Protein AF-A0A392NPG7-F1 (afdb_monomer)

Foldseek 3Di:
DFDCVPDPSDDDAQLFWDDVSVVVCVVVVHDHDDQADPVQQGDCVVPPRHRHHPVVSVVVVVVVCVVVVVDDDDDDDDDDFDADPPPRHTDTRGDDDDDDDPCVVVVVVVLVCLVVVVDDDPPPVVND

pLDDT: mean 94.33, std 3.78, range [65.25, 98.5]

Sequence (128 aa):
HVDIEFGTGVLKISPGHDHNDYLLARKLGLPILNVMNKDGTLNEVAGLYSGLDRFEARKKLWAELEETGLAVKKEPHTLRVPRSQRGGEVIEPLVSKQWFVSMEPLAEKALQAVEKGELTIIPERFEK

Structure (mmCIF, N/CA/C/O backbone):
data_AF-A0A392NPG7-F1
#
_entry.id   AF-A0A392NPG7-F1
#
loop_
_atom_site.group_PDB
_atom_site.id
_atom_site.type_symbol
_atom_site.label_atom_id
_atom_site.label_alt_id
_atom_site.label_comp_id
_atom_site.label_asym_id
_atom_site.label_entity_id
_atom_site.label_seq_id
_atom_site.pdbx_PDB_ins_code
_atom_site.Cartn_x
_atom_site.Cartn_y
_atom_site.Cartn_z
_atom_site.occupancy
_atom_site.B_iso_or_equiv
_atom_site.auth_seq_id
_atom_site.auth_comp_id
_atom_site.auth_asym_id
_atom_site.auth_atom_id
_atom_site.pdbx_PDB_model_num
ATOM 1 N N . HIS A 1 1 ? -12.473 -3.251 -3.068 1.00 79.75 1 HIS A N 1
ATOM 2 C CA . HIS A 1 1 ? -13.721 -2.973 -3.812 1.00 79.75 1 HIS A CA 1
ATOM 3 C C . HIS A 1 1 ? -13.324 -2.505 -5.204 1.00 79.75 1 HIS A C 1
ATOM 5 O O . HIS A 1 1 ? -12.274 -1.886 -5.311 1.00 79.75 1 HIS A O 1
ATOM 11 N N . VAL A 1 2 ? -14.086 -2.861 -6.239 1.00 86.25 2 VAL A N 1
ATOM 12 C CA . VAL A 1 2 ? -13.826 -2.438 -7.623 1.00 86.25 2 VAL A CA 1
ATOM 13 C C . VAL A 1 2 ? -14.893 -1.428 -8.001 1.00 86.25 2 VAL A C 1
ATOM 15 O O . VAL A 1 2 ? -16.074 -1.751 -7.894 1.00 86.25 2 VAL A O 1
ATOM 18 N N . ASP A 1 3 ? -14.468 -0.246 -8.428 1.00 91.44 3 ASP A N 1
ATOM 19 C CA . ASP A 1 3 ? -15.350 0.749 -9.026 1.00 91.44 3 ASP A CA 1
ATOM 20 C C . ASP A 1 3 ? -15.342 0.553 -10.547 1.00 91.44 3 ASP A C 1
ATOM 22 O O . ASP A 1 3 ? -14.298 0.670 -11.188 1.00 91.44 3 ASP A O 1
ATOM 26 N N . ILE A 1 4 ? -16.496 0.185 -11.106 1.00 95.12 4 ILE A N 1
ATOM 27 C CA . ILE A 1 4 ? -16.650 -0.134 -12.533 1.00 95.12 4 ILE A CA 1
ATOM 28 C C . ILE A 1 4 ? -16.687 1.148 -13.377 1.00 95.12 4 ILE A C 1
ATOM 30 O O . ILE A 1 4 ? -16.320 1.115 -14.550 1.00 95.12 4 ILE A O 1
ATOM 34 N N . GLU A 1 5 ? -17.093 2.277 -12.791 1.00 95.88 5 GLU A N 1
ATOM 35 C CA . GLU A 1 5 ? -17.154 3.567 -13.487 1.00 95.88 5 GLU A CA 1
ATOM 36 C C . GLU A 1 5 ? -15.773 4.235 -13.574 1.00 95.88 5 GLU A C 1
ATOM 38 O O . GLU A 1 5 ? -15.559 5.138 -14.385 1.00 95.88 5 GLU A O 1
ATOM 43 N N . PHE A 1 6 ? -14.810 3.777 -12.767 1.00 92.81 6 PHE A N 1
ATOM 44 C CA . PHE A 1 6 ? -13.460 4.317 -12.739 1.00 92.81 6 PHE A CA 1
ATOM 45 C C . PHE A 1 6 ? -12.507 3.601 -13.709 1.00 92.81 6 PHE A C 1
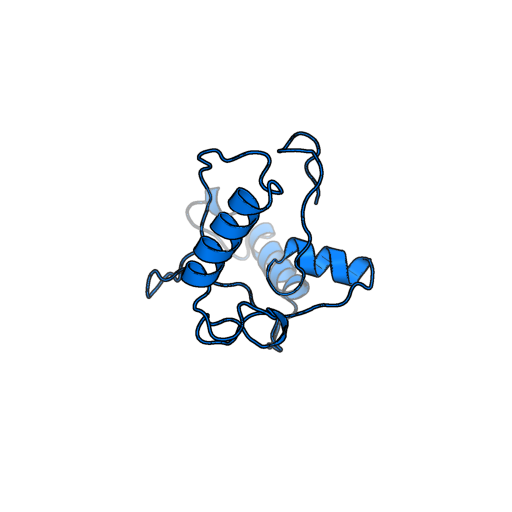ATOM 47 O O . PHE A 1 6 ? -12.318 2.382 -13.673 1.00 92.81 6 PHE A O 1
ATOM 54 N N . GLY A 1 7 ? -11.809 4.387 -14.535 1.00 92.94 7 GLY A N 1
ATOM 55 C CA . GLY A 1 7 ? -10.786 3.881 -15.449 1.00 92.94 7 GLY A CA 1
ATOM 56 C C . GLY A 1 7 ? -11.363 2.891 -16.463 1.00 92.94 7 GLY A C 1
ATOM 57 O O . GLY A 1 7 ? -12.223 3.246 -17.261 1.00 92.94 7 GLY A O 1
ATOM 58 N N . THR A 1 8 ? -10.863 1.656 -16.456 1.00 94.50 8 THR A N 1
ATOM 59 C CA . THR A 1 8 ? -11.341 0.570 -17.333 1.00 94.50 8 THR A CA 1
ATOM 60 C C . THR A 1 8 ? -12.373 -0.339 -16.659 1.00 94.50 8 THR A C 1
ATOM 62 O O . THR A 1 8 ? -12.787 -1.331 -17.256 1.00 94.50 8 THR A O 1
ATOM 65 N N . GLY A 1 9 ? -12.727 -0.075 -15.397 1.00 94.94 9 GLY A N 1
ATOM 66 C CA . GLY A 1 9 ? -13.500 -0.993 -14.557 1.00 94.94 9 GLY A CA 1
ATOM 67 C C . GLY A 1 9 ? -12.731 -2.250 -14.118 1.00 94.94 9 GLY A C 1
ATOM 68 O O . GLY A 1 9 ? -13.301 -3.133 -13.478 1.00 94.94 9 GLY A O 1
ATOM 69 N N . VAL A 1 10 ? -11.432 -2.343 -14.434 1.00 93.50 10 VAL A N 1
ATOM 70 C CA . VAL A 1 10 ? -10.532 -3.427 -14.013 1.00 93.50 10 VAL A CA 1
ATOM 71 C C . VAL A 1 10 ? -9.327 -2.823 -13.300 1.00 93.50 10 VAL A C 1
ATOM 73 O O . VAL A 1 10 ? -8.649 -1.953 -13.843 1.00 93.50 10 VAL A O 1
ATOM 76 N N . LEU A 1 11 ? -9.025 -3.312 -12.095 1.00 93.62 11 LEU A N 1
ATOM 77 C CA . LEU A 1 11 ? -7.848 -2.892 -11.334 1.00 93.62 11 LEU A CA 1
ATOM 78 C C . LEU A 1 11 ? -6.781 -3.988 -11.260 1.00 93.62 11 LEU A C 1
ATOM 80 O O . LEU A 1 11 ? -7.076 -5.183 -11.234 1.00 93.62 11 LEU A O 1
ATOM 84 N N . LYS A 1 12 ? -5.526 -3.554 -11.142 1.00 93.75 12 LYS A N 1
ATOM 85 C CA . LYS A 1 12 ? -4.413 -4.392 -10.684 1.00 93.75 12 LYS A CA 1
ATOM 86 C C . LYS A 1 12 ? -4.565 -4.668 -9.187 1.00 93.75 12 LYS A C 1
ATOM 88 O O . LYS A 1 12 ? -4.811 -3.731 -8.439 1.00 93.75 12 LYS A O 1
ATOM 93 N N . ILE A 1 13 ? -4.288 -5.903 -8.766 1.00 93.44 13 ILE A N 1
ATOM 94 C CA . ILE A 1 13 ? -4.234 -6.309 -7.354 1.00 93.44 13 ILE A CA 1
ATOM 95 C C . ILE A 1 13 ? -2.776 -6.586 -6.951 1.00 93.44 13 ILE A C 1
ATOM 97 O O . ILE A 1 13 ? -2.082 -7.370 -7.595 1.00 93.44 13 ILE A O 1
ATOM 101 N N . SER A 1 14 ? -2.313 -5.953 -5.875 1.00 94.38 14 SER A N 1
ATOM 102 C CA . SER A 1 14 ? -0.961 -6.052 -5.302 1.00 94.38 14 SER A CA 1
ATOM 103 C C . SER A 1 14 ? -1.008 -6.234 -3.772 1.00 94.38 14 SER A C 1
ATOM 105 O O . SER A 1 14 ? -0.764 -5.287 -3.024 1.00 94.38 14 SER A O 1
ATOM 107 N N . PRO A 1 15 ? -1.278 -7.456 -3.270 1.00 94.44 15 PRO A N 1
ATOM 108 C CA . PRO A 1 15 ? -1.652 -7.688 -1.868 1.00 94.44 15 PRO A CA 1
ATOM 109 C C . PRO A 1 15 ? -0.583 -7.346 -0.825 1.00 94.44 15 PRO A C 1
ATOM 111 O O . PRO A 1 15 ? -0.906 -7.153 0.342 1.00 94.44 15 PRO A O 1
ATOM 114 N N . GLY A 1 16 ? 0.694 -7.305 -1.212 1.00 95.25 16 GLY A N 1
ATOM 115 C CA . GLY A 1 16 ? 1.780 -6.918 -0.309 1.00 95.25 16 GLY A CA 1
ATOM 116 C C . GLY A 1 16 ? 1.867 -5.416 -0.030 1.00 95.25 16 GLY A C 1
ATOM 117 O O . GLY A 1 16 ? 2.570 -5.030 0.903 1.00 95.25 16 GLY A O 1
ATOM 118 N N . HIS A 1 17 ? 1.172 -4.588 -0.821 1.00 95.38 17 HIS A N 1
ATOM 119 C CA . HIS A 1 17 ? 1.409 -3.143 -0.906 1.00 95.38 17 HIS A CA 1
ATOM 120 C C . HIS A 1 17 ? 0.138 -2.281 -0.953 1.00 95.38 17 HIS A C 1
ATOM 122 O O . HIS A 1 17 ? 0.235 -1.069 -1.125 1.00 95.38 17 HIS A O 1
ATOM 128 N N . ASP A 1 18 ? -1.046 -2.865 -0.777 1.00 93.75 18 ASP A N 1
ATOM 129 C CA . ASP A 1 18 ? -2.301 -2.125 -0.623 1.00 93.75 18 ASP A CA 1
ATOM 130 C C . ASP A 1 18 ? -3.247 -2.863 0.338 1.00 93.75 18 ASP A C 1
ATOM 132 O O . ASP A 1 18 ? -3.328 -4.093 0.340 1.00 93.75 18 ASP A O 1
ATOM 136 N N . HIS A 1 19 ? -3.954 -2.114 1.188 1.00 92.00 19 HIS A N 1
ATOM 137 C CA . HIS A 1 19 ? -4.817 -2.687 2.223 1.00 92.00 19 HIS A CA 1
ATOM 138 C C . HIS A 1 19 ? -6.064 -3.376 1.645 1.00 92.00 19 HIS A C 1
ATOM 140 O O . HIS A 1 19 ? -6.445 -4.453 2.109 1.00 92.00 19 HIS A O 1
ATOM 146 N N . ASN A 1 20 ? -6.693 -2.787 0.624 1.00 92.44 20 ASN A N 1
ATOM 147 C CA . ASN A 1 20 ? -7.876 -3.366 -0.009 1.00 92.44 20 ASN A CA 1
ATOM 148 C C . ASN A 1 20 ? -7.506 -4.631 -0.786 1.00 92.44 20 ASN A C 1
ATOM 150 O O . ASN A 1 20 ? -8.212 -5.639 -0.694 1.00 92.44 20 ASN A O 1
ATOM 154 N N . ASP A 1 21 ? -6.380 -4.591 -1.499 1.00 94.88 21 ASP A N 1
ATOM 155 C CA . ASP A 1 21 ? -5.830 -5.740 -2.213 1.00 94.88 21 ASP A CA 1
ATOM 156 C C . ASP A 1 21 ? -5.472 -6.875 -1.251 1.00 94.88 21 ASP A C 1
ATOM 158 O O . ASP A 1 21 ? -5.779 -8.035 -1.527 1.00 94.88 21 ASP A O 1
ATOM 162 N N . TYR A 1 22 ? -4.875 -6.553 -0.098 1.00 94.50 22 TYR A N 1
ATOM 163 C CA . TYR A 1 22 ? -4.558 -7.525 0.947 1.00 94.50 22 TYR A CA 1
ATOM 164 C C . TYR A 1 22 ? -5.810 -8.256 1.447 1.00 94.50 22 TYR A C 1
ATOM 166 O O . TYR A 1 22 ? -5.837 -9.489 1.490 1.00 94.50 22 TYR A O 1
ATOM 174 N N . LEU A 1 23 ? -6.867 -7.517 1.800 1.00 93.38 23 LEU A N 1
ATOM 175 C CA . LEU A 1 23 ? -8.117 -8.112 2.286 1.00 93.38 23 LEU A CA 1
ATOM 176 C C . LEU A 1 23 ? -8.787 -8.982 1.216 1.00 93.38 23 LEU A C 1
ATOM 178 O O . LEU A 1 23 ? -9.249 -10.088 1.512 1.00 93.38 23 LEU A O 1
ATOM 182 N N . LEU A 1 24 ? -8.806 -8.512 -0.033 1.00 93.12 24 LEU A N 1
ATOM 183 C CA . LEU A 1 24 ? -9.371 -9.261 -1.152 1.00 93.12 24 LEU A CA 1
ATOM 184 C C . LEU A 1 24 ? -8.580 -10.546 -1.425 1.00 93.12 24 LEU A C 1
ATOM 186 O O . LEU A 1 24 ? -9.171 -11.617 -1.549 1.00 93.12 24 LEU A O 1
ATOM 190 N N . ALA A 1 25 ? -7.250 -10.465 -1.439 1.00 94.19 25 ALA A N 1
ATOM 191 C CA . ALA A 1 25 ? -6.376 -11.619 -1.602 1.00 94.19 25 ALA A CA 1
ATOM 192 C C . ALA A 1 25 ? -6.573 -12.657 -0.500 1.00 94.19 25 ALA A C 1
ATOM 194 O O . ALA A 1 25 ? -6.677 -13.844 -0.795 1.00 94.19 25 ALA A O 1
ATOM 195 N N . ARG A 1 26 ? -6.705 -12.227 0.761 1.00 93.44 26 ARG A N 1
ATOM 196 C CA . ARG A 1 26 ? -6.992 -13.128 1.886 1.00 93.44 26 ARG A CA 1
ATOM 197 C C . ARG A 1 26 ? -8.329 -13.845 1.731 1.00 93.44 26 ARG A C 1
ATOM 199 O O . ARG A 1 26 ? -8.400 -15.031 2.035 1.00 93.44 26 ARG A O 1
ATOM 206 N N . LYS A 1 27 ? -9.363 -13.154 1.241 1.00 94.56 27 LYS A N 1
ATOM 207 C CA . LYS A 1 27 ? -10.679 -13.754 0.967 1.00 94.56 27 LYS A CA 1
ATOM 208 C C . LYS A 1 27 ? -10.623 -14.782 -0.168 1.00 94.56 27 LYS A C 1
ATOM 210 O O . LYS A 1 27 ? -11.329 -15.781 -0.110 1.00 94.56 27 LYS A O 1
ATOM 215 N N . LEU A 1 28 ? -9.805 -14.526 -1.187 1.00 94.81 28 LEU A N 1
ATOM 216 C CA . LEU A 1 28 ? -9.676 -15.371 -2.379 1.00 94.81 28 LEU A CA 1
ATOM 217 C C . LEU A 1 28 ? -8.574 -16.440 -2.274 1.00 94.81 28 LEU A C 1
ATOM 219 O O . LEU A 1 28 ? -8.452 -17.268 -3.170 1.00 94.81 28 LEU A O 1
ATOM 223 N N . GLY A 1 29 ? -7.766 -16.430 -1.210 1.00 94.94 29 GLY A N 1
ATOM 224 C CA . GLY A 1 29 ? -6.634 -17.346 -1.045 1.00 94.94 29 GLY A CA 1
ATOM 225 C C . GLY A 1 29 ? -5.445 -17.050 -1.968 1.00 94.94 29 GLY A C 1
ATOM 226 O O . GLY A 1 29 ? -4.684 -17.958 -2.291 1.00 94.94 29 GLY A O 1
ATOM 227 N N . LEU A 1 30 ? -5.280 -15.799 -2.411 1.00 95.25 30 LEU A N 1
ATOM 228 C CA . LEU A 1 30 ? -4.163 -15.397 -3.268 1.00 95.25 30 LEU A CA 1
ATOM 229 C C . LEU A 1 30 ? -2.861 -15.241 -2.462 1.00 95.25 30 LEU A C 1
ATOM 231 O O . LEU A 1 30 ? -2.900 -14.818 -1.300 1.00 95.25 30 LEU A O 1
ATOM 235 N N . PRO A 1 31 ? -1.695 -15.528 -3.071 1.00 94.25 31 PRO A N 1
ATOM 236 C CA . PRO A 1 31 ? -0.410 -15.315 -2.424 1.00 94.25 31 PRO A CA 1
ATOM 237 C C . PRO A 1 31 ? -0.164 -13.827 -2.158 1.00 94.25 31 PRO A C 1
ATOM 239 O O . PRO A 1 31 ? -0.508 -12.955 -2.958 1.00 94.25 31 PRO A O 1
ATOM 242 N N . ILE A 1 32 ? 0.484 -13.543 -1.030 1.00 94.69 32 ILE A N 1
ATOM 243 C CA . ILE A 1 32 ? 0.899 -12.193 -0.651 1.00 94.69 32 ILE A CA 1
ATOM 244 C C . ILE A 1 32 ? 2.401 -12.093 -0.889 1.00 94.69 32 ILE A C 1
ATOM 246 O O . ILE A 1 32 ? 3.193 -12.673 -0.148 1.00 94.69 32 ILE A O 1
ATOM 250 N N . LEU A 1 33 ? 2.780 -11.366 -1.939 1.00 93.19 33 LEU A N 1
ATOM 251 C CA . LEU A 1 33 ? 4.171 -11.129 -2.310 1.00 93.19 33 LEU A CA 1
ATOM 252 C C . LEU A 1 33 ? 4.577 -9.704 -1.938 1.00 93.19 33 LEU A C 1
ATOM 254 O O . LEU A 1 33 ? 3.854 -8.755 -2.238 1.00 93.19 33 LEU A O 1
ATOM 258 N N . ASN A 1 34 ? 5.740 -9.576 -1.304 1.00 94.38 34 ASN A N 1
ATOM 259 C CA . ASN A 1 34 ? 6.365 -8.300 -0.985 1.00 94.38 34 ASN A CA 1
ATOM 260 C C . ASN A 1 34 ? 7.545 -8.055 -1.934 1.00 94.38 34 ASN A C 1
ATOM 262 O O . ASN A 1 34 ? 8.498 -8.834 -1.921 1.00 94.38 34 ASN A O 1
ATOM 266 N N . VAL A 1 35 ? 7.504 -6.961 -2.696 1.00 96.19 35 VAL A N 1
ATOM 267 C CA . VAL A 1 35 ? 8.575 -6.572 -3.627 1.00 96.19 35 VAL A CA 1
ATOM 268 C C . VAL A 1 35 ? 9.549 -5.544 -3.051 1.00 96.19 35 VAL A C 1
ATOM 270 O O . VAL A 1 35 ? 10.496 -5.169 -3.734 1.00 96.19 35 VAL A O 1
ATOM 273 N N . MET A 1 36 ? 9.329 -5.063 -1.823 1.00 96.50 36 MET A N 1
ATOM 274 C CA . MET A 1 36 ? 10.070 -3.937 -1.252 1.00 96.50 36 MET A CA 1
ATOM 275 C C . MET A 1 36 ? 10.863 -4.329 0.002 1.00 96.50 36 MET A C 1
ATOM 277 O O . MET A 1 36 ? 10.397 -5.076 0.869 1.00 96.50 36 MET A O 1
ATOM 281 N N . ASN A 1 37 ? 12.069 -3.786 0.117 1.00 96.31 37 ASN A N 1
ATOM 282 C CA . ASN A 1 37 ? 12.867 -3.762 1.334 1.00 96.31 37 ASN A CA 1
ATOM 283 C C . ASN A 1 37 ? 12.394 -2.643 2.276 1.00 96.31 37 ASN A C 1
ATOM 285 O O . ASN A 1 37 ? 11.640 -1.747 1.904 1.00 96.31 37 ASN A O 1
ATOM 289 N N . LYS A 1 38 ? 12.854 -2.666 3.532 1.00 94.19 38 LYS A N 1
ATOM 290 C CA . LYS A 1 38 ? 12.441 -1.671 4.543 1.00 94.19 38 LYS A CA 1
ATOM 291 C C . LYS A 1 38 ? 12.955 -0.252 4.276 1.00 94.19 38 LYS A C 1
ATOM 293 O O . LYS A 1 38 ? 12.429 0.688 4.860 1.00 94.19 38 LYS A O 1
ATOM 298 N N . ASP A 1 39 ? 13.975 -0.107 3.441 1.00 95.00 39 ASP A N 1
ATOM 299 C CA . ASP A 1 39 ? 14.566 1.175 3.047 1.00 95.00 39 ASP A CA 1
ATOM 300 C C . ASP A 1 39 ? 13.905 1.790 1.799 1.00 95.00 39 ASP A C 1
ATOM 302 O O . ASP A 1 39 ? 14.282 2.881 1.379 1.00 95.00 39 ASP A O 1
ATOM 306 N N . GLY A 1 40 ? 12.897 1.124 1.221 1.00 95.50 40 GLY A N 1
ATOM 307 C CA . GLY A 1 40 ? 12.202 1.584 0.019 1.00 95.50 40 GLY A CA 1
ATOM 308 C C . GLY A 1 40 ? 12.841 1.137 -1.298 1.00 95.50 40 GLY A C 1
ATOM 309 O O . GLY A 1 40 ? 12.311 1.481 -2.358 1.00 95.50 40 GLY A O 1
ATOM 310 N N . THR A 1 41 ? 13.927 0.357 -1.253 1.00 97.88 41 THR A N 1
ATOM 311 C CA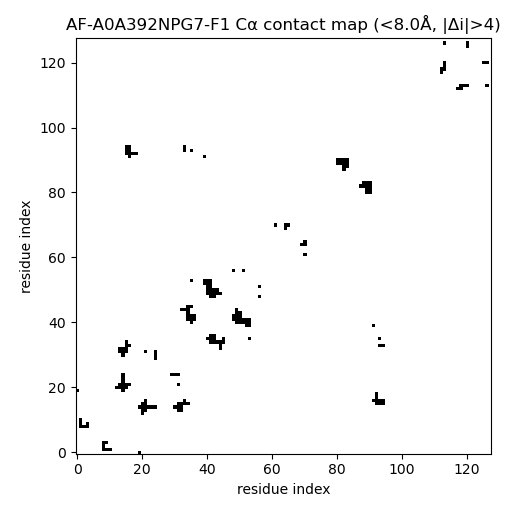 . THR A 1 41 ? 14.475 -0.325 -2.434 1.00 97.88 41 THR A CA 1
ATOM 312 C C . THR A 1 41 ? 13.670 -1.578 -2.772 1.00 97.88 41 THR A C 1
ATOM 314 O O . THR A 1 41 ? 12.962 -2.128 -1.925 1.00 97.88 41 THR A O 1
ATOM 317 N N . LEU A 1 42 ? 13.747 -2.041 -4.016 1.00 98.12 42 LEU A N 1
ATOM 318 C CA . LEU A 1 42 ? 13.093 -3.274 -4.444 1.00 98.12 42 LEU A CA 1
ATOM 319 C C . LEU A 1 42 ? 13.983 -4.501 -4.205 1.00 98.12 42 LEU A C 1
ATOM 321 O O . LEU A 1 42 ? 15.203 -4.425 -4.331 1.00 98.12 42 LEU A O 1
ATOM 325 N N . ASN A 1 43 ? 13.370 -5.635 -3.868 1.00 97.38 43 ASN A N 1
ATOM 326 C CA . ASN A 1 43 ? 14.058 -6.907 -3.622 1.00 97.38 43 ASN A CA 1
ATOM 327 C C . ASN A 1 43 ? 13.994 -7.847 -4.843 1.00 97.38 43 ASN A C 1
ATOM 329 O O . ASN A 1 43 ? 13.390 -7.522 -5.865 1.00 97.38 43 ASN A O 1
ATOM 333 N N . GLU A 1 44 ? 14.573 -9.045 -4.729 1.00 97.62 44 GLU A N 1
ATOM 334 C CA . GLU A 1 44 ? 14.579 -10.084 -5.774 1.00 97.62 44 GLU A CA 1
ATOM 335 C C . GLU A 1 44 ? 13.203 -10.440 -6.366 1.00 97.62 44 GLU A C 1
ATOM 337 O O . GLU A 1 44 ? 13.135 -10.841 -7.529 1.00 97.62 44 GLU A O 1
ATOM 342 N N . VAL A 1 45 ? 12.096 -10.257 -5.636 1.00 95.94 45 VAL A N 1
ATOM 343 C CA . VAL A 1 45 ? 10.740 -10.503 -6.166 1.00 95.94 45 VAL A CA 1
ATOM 344 C C . VAL A 1 45 ? 10.399 -9.521 -7.293 1.00 95.94 45 VAL A C 1
ATOM 346 O O . VAL A 1 45 ? 9.621 -9.853 -8.186 1.00 95.94 45 VAL A O 1
ATOM 349 N N . ALA A 1 46 ? 11.006 -8.331 -7.302 1.00 96.31 46 ALA A N 1
ATOM 350 C CA . ALA A 1 46 ? 10.856 -7.351 -8.376 1.00 96.31 46 ALA A CA 1
ATOM 351 C C . ALA A 1 46 ? 11.650 -7.696 -9.652 1.00 96.31 46 ALA A C 1
ATOM 353 O O . ALA A 1 46 ? 11.570 -6.959 -10.638 1.00 96.31 46 ALA A O 1
ATOM 354 N N . GLY A 1 47 ? 12.424 -8.788 -9.655 1.00 96.38 47 GLY A N 1
ATOM 355 C CA . GLY A 1 47 ? 13.168 -9.256 -10.822 1.00 96.38 47 GLY A CA 1
ATOM 356 C C . GLY A 1 47 ? 14.165 -8.218 -11.339 1.00 96.38 47 GLY A C 1
ATOM 357 O O . GLY A 1 47 ? 15.090 -7.828 -10.630 1.00 96.38 47 GLY A O 1
ATOM 358 N N . LEU A 1 48 ? 13.964 -7.753 -12.577 1.00 95.50 48 LEU A N 1
ATOM 359 C CA . LEU A 1 48 ? 14.853 -6.812 -13.280 1.00 95.50 48 LEU A CA 1
ATOM 360 C C . LEU A 1 48 ? 15.021 -5.454 -12.580 1.00 95.50 48 LEU A C 1
ATOM 362 O O . LEU A 1 48 ? 15.948 -4.710 -12.906 1.00 95.50 48 LEU A O 1
ATOM 366 N N . TYR A 1 49 ? 14.132 -5.123 -11.641 1.00 97.75 49 TYR A N 1
ATOM 367 C CA . TYR A 1 49 ? 14.190 -3.881 -10.870 1.00 97.75 49 TYR A CA 1
ATOM 368 C C . TYR A 1 49 ? 14.770 -4.062 -9.462 1.00 97.75 49 TYR A C 1
ATOM 370 O O . TYR A 1 49 ? 14.786 -3.098 -8.698 1.00 97.75 49 TYR A O 1
ATOM 378 N N . SER A 1 50 ? 15.231 -5.267 -9.106 1.00 98.12 50 SER A N 1
ATOM 379 C CA . SER A 1 50 ? 15.862 -5.519 -7.807 1.00 98.12 50 SER A CA 1
ATOM 380 C C . SER A 1 50 ? 17.050 -4.576 -7.574 1.00 98.12 50 SER A C 1
ATOM 382 O O . SER A 1 50 ? 17.840 -4.310 -8.483 1.00 98.12 50 SER A O 1
ATOM 384 N N . GLY A 1 51 ? 17.155 -4.046 -6.355 1.00 98.00 51 GLY A N 1
ATOM 385 C CA . GLY A 1 51 ? 18.187 -3.102 -5.925 1.00 98.00 51 GLY A CA 1
ATOM 386 C C . GLY A 1 51 ? 17.903 -1.628 -6.235 1.00 98.00 51 GLY A C 1
ATOM 387 O O . GLY A 1 51 ? 18.600 -0.767 -5.706 1.00 98.00 51 GLY A O 1
ATOM 388 N N . LEU A 1 52 ? 16.892 -1.309 -7.049 1.00 98.50 52 LEU A N 1
ATOM 389 C CA . LEU A 1 52 ? 16.537 0.080 -7.364 1.00 98.50 52 LEU A CA 1
ATOM 390 C C . LEU A 1 52 ? 15.665 0.709 -6.272 1.00 98.50 52 LEU A C 1
ATOM 392 O O . LEU A 1 52 ? 14.837 0.026 -5.665 1.00 98.50 52 LEU A O 1
ATOM 396 N N . ASP A 1 53 ? 15.777 2.029 -6.078 1.00 98.19 53 ASP A N 1
ATOM 397 C CA . ASP A 1 53 ? 14.771 2.783 -5.321 1.00 98.19 53 ASP A CA 1
ATOM 398 C C . ASP A 1 53 ? 13.413 2.730 -6.040 1.00 98.19 53 ASP A C 1
ATOM 400 O O . ASP A 1 53 ? 13.324 2.778 -7.272 1.00 98.19 53 ASP A O 1
ATOM 404 N N . ARG A 1 54 ? 12.320 2.667 -5.273 1.00 96.25 54 ARG A N 1
ATOM 405 C CA . ARG A 1 54 ? 10.955 2.545 -5.808 1.00 96.25 54 ARG A CA 1
ATOM 406 C C . ARG A 1 54 ? 10.563 3.629 -6.817 1.00 96.25 54 ARG A C 1
ATOM 408 O O . ARG A 1 54 ? 9.777 3.353 -7.726 1.00 96.25 54 ARG A O 1
ATOM 415 N N . PHE A 1 55 ? 11.059 4.860 -6.680 1.00 97.00 55 PHE A N 1
ATOM 416 C CA . PHE A 1 55 ? 10.733 5.935 -7.618 1.00 97.00 55 PHE A CA 1
ATOM 417 C C . PHE A 1 55 ? 11.559 5.838 -8.896 1.00 97.00 55 PHE A C 1
ATOM 419 O O . PHE A 1 55 ? 11.049 6.150 -9.974 1.00 97.00 55 PHE A O 1
ATOM 426 N N . GLU A 1 56 ? 12.803 5.378 -8.796 1.00 98.19 56 GLU A N 1
ATOM 427 C CA . GLU A 1 56 ? 13.643 5.077 -9.956 1.00 98.19 56 GLU A CA 1
ATOM 428 C C . GLU A 1 56 ? 13.066 3.904 -10.749 1.00 98.19 56 GLU A C 1
ATOM 430 O O . GLU A 1 56 ? 12.841 4.025 -11.955 1.00 98.19 56 GLU A O 1
ATOM 435 N N . ALA A 1 57 ? 12.707 2.818 -10.059 1.00 98.00 57 ALA A N 1
ATOM 436 C CA . ALA A 1 57 ? 12.049 1.663 -10.655 1.00 98.00 57 ALA A CA 1
ATOM 437 C C . ALA A 1 57 ? 10.737 2.048 -11.352 1.00 98.00 57 ALA A C 1
ATOM 439 O O . ALA A 1 57 ? 10.495 1.626 -12.479 1.00 98.00 57 ALA A O 1
ATOM 440 N N . ARG A 1 58 ? 9.916 2.915 -10.738 1.00 96.56 58 ARG A N 1
ATOM 441 C CA . ARG A 1 58 ? 8.679 3.424 -11.357 1.00 96.56 58 ARG A CA 1
ATOM 442 C C . ARG A 1 58 ? 8.949 4.148 -12.677 1.00 96.56 58 ARG A C 1
ATOM 444 O O . ARG A 1 58 ? 8.213 3.937 -13.636 1.00 96.56 58 ARG A O 1
ATOM 451 N N . LYS A 1 59 ? 9.965 5.016 -12.723 1.00 97.50 59 LYS A N 1
ATOM 452 C CA . LYS A 1 59 ? 10.327 5.750 -13.948 1.00 97.50 59 LYS A CA 1
ATOM 453 C C . LYS A 1 59 ? 10.806 4.794 -15.037 1.00 97.50 59 LYS A C 1
ATOM 455 O O . LYS A 1 59 ? 10.363 4.919 -16.173 1.00 97.50 59 LYS A O 1
ATOM 460 N N . LYS A 1 60 ? 11.664 3.836 -14.675 1.00 97.75 60 LYS A N 1
ATOM 461 C CA . LYS A 1 60 ? 12.207 2.837 -15.601 1.00 97.75 60 LYS A CA 1
ATOM 462 C C . LYS A 1 60 ? 11.112 1.928 -16.168 1.00 97.75 60 LYS A C 1
ATOM 464 O O . LYS A 1 60 ? 10.998 1.819 -17.380 1.00 97.75 60 LYS A O 1
ATOM 469 N N . LEU A 1 61 ? 10.256 1.371 -15.306 1.00 96.25 61 LEU A N 1
ATOM 470 C CA . LEU A 1 61 ? 9.108 0.555 -15.714 1.00 96.25 61 LEU A CA 1
ATOM 471 C C . LEU A 1 61 ? 8.193 1.319 -16.676 1.00 96.25 61 LEU A C 1
ATOM 473 O O . LEU A 1 61 ? 7.744 0.765 -17.671 1.00 96.25 61 LEU A O 1
ATOM 477 N N . TRP A 1 62 ? 7.915 2.594 -16.391 1.00 96.25 62 TRP A N 1
ATOM 478 C CA . TRP A 1 62 ? 7.069 3.399 -17.266 1.00 96.25 62 TRP A CA 1
ATOM 479 C C . TRP A 1 62 ? 7.684 3.591 -18.659 1.00 96.25 62 TRP A C 1
ATOM 481 O O . TRP A 1 62 ? 6.982 3.413 -19.649 1.00 96.25 62 TRP A O 1
ATOM 491 N N . ALA A 1 63 ? 8.983 3.900 -18.733 1.00 96.75 63 ALA A N 1
ATOM 492 C CA . ALA A 1 63 ? 9.689 4.031 -20.007 1.00 96.75 63 ALA A CA 1
ATOM 493 C C . ALA A 1 63 ? 9.664 2.719 -20.811 1.00 96.75 63 ALA A C 1
ATOM 495 O O . ALA A 1 63 ? 9.338 2.732 -21.992 1.00 96.75 63 ALA A O 1
ATOM 496 N N . GLU A 1 64 ? 9.904 1.576 -20.164 1.00 97.12 64 GLU A N 1
ATOM 497 C CA . GLU A 1 64 ? 9.853 0.265 -20.825 1.00 97.12 64 GLU A CA 1
ATOM 498 C C . GLU A 1 64 ? 8.442 -0.076 -21.338 1.00 97.12 64 GLU A C 1
ATOM 500 O O . GLU A 1 64 ? 8.290 -0.622 -22.432 1.00 97.12 64 GLU A O 1
ATOM 505 N N . LEU A 1 65 ? 7.385 0.272 -20.593 1.00 97.06 65 LEU A N 1
ATOM 506 C CA . LEU A 1 65 ? 6.002 0.095 -21.055 1.00 97.06 65 LEU A CA 1
ATOM 507 C C . LEU A 1 65 ? 5.688 0.961 -22.286 1.00 97.06 65 LEU A C 1
ATOM 509 O O . LEU A 1 65 ? 4.943 0.516 -23.160 1.00 97.06 65 LEU A O 1
ATOM 513 N N . GLU A 1 66 ? 6.243 2.174 -22.368 1.00 97.31 66 GLU A N 1
ATOM 514 C CA . GLU A 1 66 ? 6.124 3.041 -23.548 1.00 97.31 66 GLU A CA 1
ATOM 515 C C . GLU A 1 66 ? 6.904 2.468 -24.743 1.00 97.31 66 GLU A C 1
ATOM 517 O O . GLU A 1 66 ? 6.344 2.341 -25.831 1.00 97.31 66 GLU A O 1
ATOM 522 N N . GLU A 1 67 ? 8.155 2.045 -24.542 1.00 97.31 67 GLU A N 1
ATOM 523 C CA . GLU A 1 67 ? 9.013 1.466 -25.588 1.00 97.31 67 GLU A CA 1
ATOM 524 C C . GLU A 1 67 ? 8.456 0.157 -26.165 1.00 97.31 67 GLU A C 1
ATOM 526 O O . GLU A 1 67 ? 8.550 -0.092 -27.367 1.00 97.31 67 GLU A O 1
ATOM 531 N N . THR A 1 68 ? 7.846 -0.677 -25.320 1.00 97.31 68 THR A N 1
ATOM 532 C CA . THR A 1 68 ? 7.241 -1.958 -25.725 1.00 97.31 68 THR A CA 1
ATOM 533 C C . THR A 1 68 ? 5.816 -1.828 -26.267 1.00 97.31 68 THR A C 1
ATOM 535 O O . THR A 1 68 ? 5.234 -2.824 -26.697 1.00 97.31 68 THR A O 1
ATOM 538 N N . GLY A 1 69 ? 5.234 -0.624 -26.256 1.00 97.00 69 GLY A N 1
ATOM 539 C CA . GLY A 1 69 ? 3.862 -0.385 -26.713 1.00 97.00 69 GLY A CA 1
ATOM 540 C C . GLY A 1 69 ? 2.774 -0.966 -25.798 1.00 97.00 69 GLY A C 1
ATOM 541 O O . GLY A 1 69 ? 1.623 -1.078 -26.213 1.00 97.00 69 GLY A O 1
ATOM 542 N N . LEU A 1 70 ? 3.115 -1.339 -24.559 1.00 97.25 70 LEU A N 1
ATOM 543 C CA . LEU A 1 70 ? 2.165 -1.828 -23.550 1.00 97.25 70 LEU A CA 1
ATOM 544 C C . LEU A 1 70 ? 1.458 -0.683 -22.802 1.00 97.25 70 LEU A C 1
ATOM 546 O O . LEU A 1 70 ? 0.395 -0.888 -22.212 1.00 97.25 70 LEU A O 1
ATOM 550 N N . ALA A 1 71 ? 2.025 0.525 -22.815 1.00 96.12 71 ALA A N 1
ATOM 551 C CA . ALA A 1 71 ? 1.399 1.716 -22.253 1.00 96.12 71 ALA A CA 1
ATOM 552 C C . ALA A 1 71 ? 0.284 2.243 -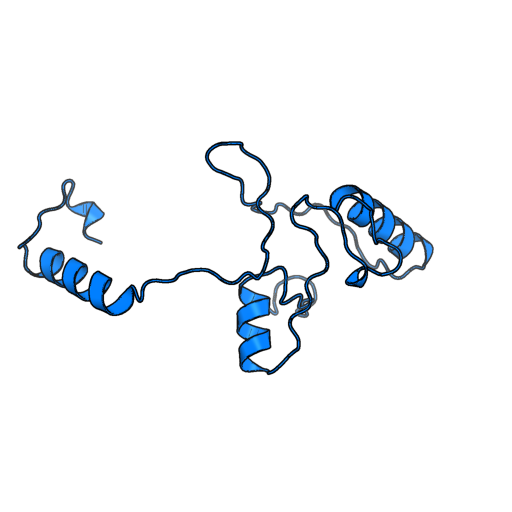23.174 1.00 96.12 71 ALA A C 1
ATOM 554 O O . ALA A 1 71 ? 0.545 2.815 -24.228 1.00 96.12 71 ALA A O 1
ATOM 555 N N . VAL A 1 72 ? -0.975 2.096 -22.749 1.00 95.25 72 VAL A N 1
ATOM 556 C CA . VAL A 1 72 ? -2.142 2.532 -23.542 1.00 95.25 72 VAL A CA 1
ATOM 557 C C . VAL A 1 72 ? -2.443 4.025 -23.376 1.00 95.25 72 VAL A C 1
ATOM 559 O O . VAL A 1 72 ? -2.787 4.704 -24.341 1.00 95.25 72 VAL A O 1
ATOM 562 N N . LYS A 1 73 ? -2.364 4.552 -22.148 1.00 94.12 73 LYS A N 1
ATOM 563 C CA . LYS A 1 73 ? -2.747 5.936 -21.832 1.00 94.12 73 LYS A CA 1
ATOM 564 C C . LYS A 1 73 ? -1.974 6.464 -20.626 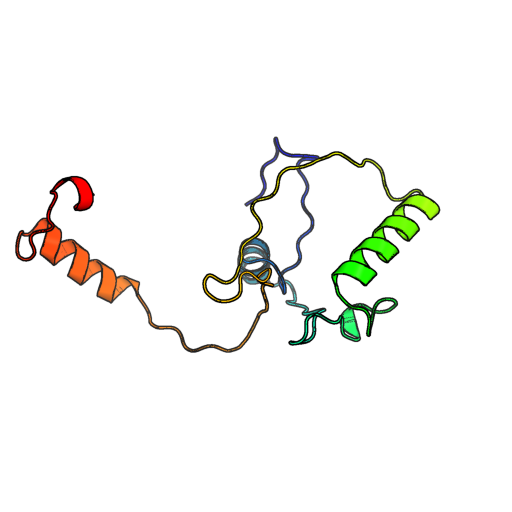1.00 94.12 73 LYS A C 1
ATOM 566 O O . LYS A 1 73 ? -1.742 5.735 -19.663 1.00 94.12 73 LYS A O 1
ATOM 571 N N . LYS A 1 74 ? -1.649 7.759 -20.661 1.00 94.25 74 LYS A N 1
ATOM 572 C CA . LYS A 1 74 ? -1.103 8.535 -19.542 1.00 94.25 74 LYS A CA 1
ATOM 573 C C . LYS A 1 74 ? -1.917 9.804 -19.367 1.00 94.25 74 LYS A C 1
ATOM 575 O O . LYS A 1 74 ? -2.091 10.553 -20.323 1.00 94.25 74 LYS A O 1
ATOM 580 N N . GLU A 1 75 ? -2.381 10.066 -18.154 1.00 94.19 75 GLU A N 1
ATOM 581 C CA . GLU A 1 75 ? -3.106 11.294 -17.841 1.00 94.19 75 GLU A CA 1
ATOM 582 C C . GLU A 1 75 ? -2.730 11.833 -16.458 1.00 94.19 75 GLU A C 1
ATOM 584 O O . GLU A 1 75 ? -2.382 11.050 -15.567 1.00 94.19 75 GLU A O 1
ATOM 589 N N . PRO A 1 76 ? -2.763 13.162 -16.256 1.00 95.44 76 PRO A N 1
ATOM 590 C CA . PRO A 1 76 ? -2.615 13.740 -14.930 1.00 95.44 76 PRO A CA 1
ATOM 591 C C . PRO A 1 76 ? -3.731 13.242 -14.012 1.00 95.44 76 PRO A C 1
ATOM 593 O O . PRO A 1 76 ? -4.909 13.319 -14.353 1.00 95.44 76 PRO A O 1
ATOM 596 N N . HIS A 1 77 ? -3.360 12.766 -12.829 1.00 93.31 77 HIS A N 1
ATOM 597 C CA . HIS A 1 77 ? -4.317 12.284 -11.848 1.00 93.31 77 HIS A CA 1
ATOM 598 C C . HIS A 1 77 ? -3.913 12.738 -10.447 1.00 93.31 77 HIS A C 1
ATOM 600 O O . HIS A 1 77 ? -2.780 12.527 -10.005 1.00 93.31 77 HIS A O 1
ATOM 606 N N . THR A 1 78 ? -4.848 13.380 -9.750 1.00 95.00 78 THR A N 1
ATOM 607 C CA . THR A 1 78 ? -4.630 13.862 -8.387 1.00 95.00 78 THR A CA 1
ATOM 608 C C . THR A 1 78 ? -4.880 12.728 -7.406 1.00 95.00 78 THR A C 1
ATOM 610 O O . THR A 1 78 ? -6.013 12.294 -7.219 1.00 95.00 78 THR A O 1
ATOM 613 N N . LEU A 1 79 ? -3.815 12.276 -6.749 1.00 91.38 79 LEU A N 1
ATOM 614 C CA . LEU A 1 79 ? -3.857 11.208 -5.755 1.00 91.38 79 LEU A CA 1
ATOM 615 C C . LEU A 1 79 ? -3.720 11.765 -4.339 1.00 91.38 79 LEU A C 1
ATOM 617 O O . LEU A 1 79 ? -2.931 12.678 -4.084 1.00 91.38 79 LEU A O 1
ATOM 621 N N . ARG A 1 80 ? -4.425 11.150 -3.386 1.00 92.75 80 ARG A N 1
ATOM 622 C CA . ARG A 1 80 ? -4.186 11.370 -1.957 1.00 92.75 80 ARG A CA 1
ATOM 623 C C . ARG A 1 80 ? -3.046 10.465 -1.496 1.00 92.75 80 ARG A C 1
ATOM 625 O O . ARG A 1 80 ? -3.259 9.289 -1.227 1.00 92.75 80 ARG A O 1
ATOM 632 N N . VAL A 1 81 ? -1.840 11.019 -1.406 1.00 93.12 81 VAL A N 1
ATOM 633 C CA . VAL A 1 81 ? -0.647 10.273 -0.977 1.00 93.12 81 VAL A CA 1
ATOM 634 C C . VAL A 1 81 ? -0.468 10.399 0.542 1.00 93.12 81 VAL A C 1
ATOM 636 O O . VAL A 1 81 ? -0.279 11.521 1.023 1.00 93.12 81 VAL A O 1
ATOM 639 N N . PRO A 1 82 ? -0.521 9.294 1.311 1.00 94.31 82 PRO A N 1
ATOM 640 C CA . PRO A 1 82 ? -0.325 9.335 2.754 1.00 94.31 82 PRO A CA 1
ATOM 641 C C . PRO A 1 82 ? 1.120 9.705 3.095 1.00 94.31 82 PRO A C 1
ATOM 643 O O . PRO A 1 82 ? 2.069 9.265 2.442 1.00 94.31 82 PRO A O 1
ATOM 646 N N . ARG A 1 83 ? 1.284 10.519 4.137 1.00 96.19 83 ARG A N 1
ATOM 647 C CA . ARG A 1 83 ? 2.586 10.985 4.612 1.00 96.19 83 ARG A CA 1
ATOM 648 C C . ARG A 1 83 ? 2.713 10.808 6.115 1.00 96.19 83 ARG A C 1
ATOM 650 O O . ARG A 1 83 ? 1.733 10.949 6.844 1.00 96.19 83 ARG A O 1
ATOM 657 N N . SER A 1 84 ? 3.930 10.524 6.564 1.00 96.69 84 SER A N 1
ATOM 658 C CA . SER A 1 84 ? 4.298 10.514 7.976 1.00 96.69 84 SER A CA 1
ATOM 659 C C . SER A 1 84 ? 3.966 11.868 8.597 1.00 96.69 84 SER A C 1
ATOM 661 O O . SER A 1 84 ? 4.404 12.901 8.097 1.00 96.69 84 SER A O 1
ATOM 663 N N . GLN A 1 85 ? 3.214 11.882 9.700 1.00 96.50 85 GLN A N 1
ATOM 664 C CA . GLN A 1 85 ? 2.863 13.131 10.387 1.00 96.50 85 GLN A CA 1
ATOM 665 C C . GLN A 1 85 ? 4.110 13.876 10.889 1.00 96.50 85 GLN A C 1
ATOM 667 O O . GLN A 1 85 ? 4.119 15.103 10.934 1.00 96.50 85 GLN A O 1
ATOM 672 N N . ARG A 1 86 ? 5.158 13.138 11.279 1.00 96.25 86 ARG A N 1
ATOM 673 C CA . ARG A 1 86 ? 6.358 13.705 11.904 1.00 96.25 86 ARG A CA 1
ATOM 674 C C . ARG A 1 86 ? 7.412 14.132 10.885 1.00 96.25 86 ARG A C 1
ATOM 676 O O . ARG A 1 86 ? 7.925 15.237 10.995 1.00 96.25 86 ARG A O 1
ATOM 683 N N . GLY A 1 87 ? 7.762 13.247 9.952 1.00 95.19 87 GLY A N 1
ATOM 684 C CA . GLY A 1 87 ? 8.842 13.490 8.986 1.00 95.19 87 GLY A CA 1
ATOM 685 C C . GLY A 1 87 ? 8.356 13.903 7.592 1.00 95.19 87 GLY A C 1
ATOM 686 O O . GLY A 1 87 ? 9.125 14.423 6.789 1.00 95.19 87 GLY A O 1
ATOM 687 N N . GLY A 1 88 ? 7.061 13.746 7.297 1.00 95.00 88 GLY A N 1
ATOM 688 C CA . GLY A 1 88 ? 6.466 14.156 6.023 1.00 95.00 88 GLY A CA 1
ATOM 689 C C . GLY A 1 88 ? 6.779 13.239 4.836 1.00 95.00 88 GLY A C 1
ATOM 690 O O . GLY A 1 88 ? 6.321 13.522 3.721 1.00 95.00 88 GLY A O 1
ATOM 691 N N . GLU A 1 89 ? 7.525 12.154 5.050 1.00 94.44 89 GLU A N 1
ATOM 692 C CA . GLU A 1 89 ? 7.855 11.163 4.029 1.00 94.44 89 GLU A CA 1
ATOM 693 C C . GLU A 1 89 ? 6.608 10.397 3.589 1.00 94.44 89 GLU A C 1
ATOM 695 O O . GLU A 1 89 ? 5.665 10.212 4.361 1.00 94.44 89 GLU A O 1
ATOM 700 N N . VAL A 1 90 ? 6.605 9.928 2.342 1.00 94.88 90 VAL A N 1
ATOM 701 C CA . VAL A 1 90 ? 5.526 9.084 1.820 1.00 94.88 90 VAL A CA 1
ATOM 702 C C . VAL A 1 90 ? 5.516 7.746 2.556 1.00 94.88 90 VAL A C 1
ATOM 704 O O . VAL A 1 90 ? 6.556 7.099 2.676 1.00 94.88 90 VAL A O 1
ATOM 707 N N . ILE A 1 91 ? 4.338 7.340 3.030 1.00 94.81 91 ILE A N 1
ATOM 708 C CA . ILE A 1 91 ? 4.140 6.052 3.699 1.00 94.81 91 ILE A CA 1
ATOM 709 C C . ILE A 1 91 ? 4.000 4.958 2.641 1.00 94.81 91 ILE A C 1
ATOM 711 O O . ILE A 1 91 ? 3.126 5.040 1.780 1.00 94.81 91 ILE A O 1
ATOM 715 N N . GLU A 1 92 ? 4.820 3.915 2.757 1.00 93.56 92 GLU A N 1
ATOM 716 C CA . GLU A 1 92 ? 4.730 2.709 1.933 1.00 93.56 92 GLU A CA 1
ATOM 717 C C . GLU A 1 92 ? 4.021 1.591 2.713 1.00 93.56 92 GLU A C 1
ATOM 719 O O . GLU A 1 92 ? 4.466 1.227 3.809 1.00 93.56 92 GLU A O 1
ATOM 724 N N . PRO A 1 93 ? 2.921 1.025 2.190 1.00 92.44 93 PRO A N 1
ATOM 725 C CA . PRO A 1 93 ? 2.285 -0.127 2.805 1.00 92.44 93 PRO A CA 1
ATOM 726 C C . PRO A 1 93 ? 3.182 -1.363 2.686 1.00 92.44 93 PRO A C 1
ATOM 728 O O . PRO A 1 93 ? 3.637 -1.729 1.599 1.00 92.44 93 PRO A O 1
ATOM 731 N N . LEU A 1 94 ? 3.404 -2.021 3.823 1.00 92.44 94 LEU A N 1
ATOM 732 C CA . LEU A 1 94 ? 4.197 -3.239 3.911 1.00 92.44 94 LEU A CA 1
ATOM 733 C C . LEU A 1 94 ? 3.543 -4.224 4.877 1.00 92.44 94 LEU A C 1
ATOM 735 O O . LEU A 1 94 ? 3.323 -3.918 6.054 1.00 92.44 94 LEU A O 1
ATOM 739 N N . VAL A 1 95 ? 3.275 -5.437 4.399 1.00 90.81 95 VAL A N 1
ATOM 740 C CA . VAL A 1 95 ? 2.766 -6.510 5.257 1.00 90.81 95 VAL A CA 1
ATOM 741 C C . VAL A 1 95 ? 3.866 -6.955 6.219 1.00 90.81 95 VAL A C 1
ATOM 743 O O . VAL A 1 95 ? 4.940 -7.397 5.816 1.00 90.81 95 VAL A O 1
ATOM 746 N N . SER A 1 96 ? 3.592 -6.854 7.517 1.00 90.44 96 SER A N 1
ATOM 747 C CA . SER A 1 96 ? 4.517 -7.264 8.571 1.00 90.44 96 SER A CA 1
ATOM 748 C C . SER A 1 96 ? 3.767 -7.854 9.762 1.00 90.44 96 SER A C 1
ATOM 750 O O . SER A 1 96 ? 2.577 -7.601 9.958 1.00 90.44 96 SER A O 1
ATOM 752 N N . LYS A 1 97 ? 4.461 -8.669 10.564 1.00 92.12 97 LYS A N 1
ATOM 753 C CA . LYS A 1 97 ? 3.924 -9.153 11.840 1.00 92.12 97 LYS A CA 1
ATOM 754 C C . LYS A 1 97 ? 3.929 -7.998 12.832 1.00 92.12 97 LYS A C 1
ATOM 756 O O . LYS A 1 97 ? 4.984 -7.430 13.094 1.00 92.12 97 LYS A O 1
ATOM 761 N N . GLN A 1 98 ? 2.759 -7.681 13.364 1.00 95.19 98 GLN A N 1
ATOM 762 C CA . GLN A 1 98 ? 2.553 -6.604 14.325 1.00 95.19 98 GLN A CA 1
ATOM 763 C C . GLN A 1 98 ? 1.654 -7.091 15.459 1.00 95.19 98 GLN A C 1
ATOM 765 O O . GLN A 1 98 ? 0.970 -8.111 15.335 1.00 95.19 98 GLN A O 1
ATOM 770 N N . TRP A 1 99 ? 1.663 -6.347 16.558 1.00 97.06 99 TRP A N 1
ATOM 771 C CA . TRP A 1 99 ? 0.744 -6.552 17.670 1.00 97.06 99 TRP A CA 1
ATOM 772 C C . TRP A 1 99 ? -0.521 -5.737 17.429 1.00 97.06 99 TRP A C 1
ATOM 774 O O . TRP A 1 99 ? -0.449 -4.536 17.181 1.00 97.06 99 TRP A O 1
ATOM 784 N N . PHE A 1 100 ? -1.672 -6.396 17.512 1.00 94.75 100 PHE A N 1
ATOM 785 C CA . PHE A 1 100 ? -2.975 -5.765 17.347 1.00 94.75 100 PHE A CA 1
ATOM 786 C C . PHE A 1 100 ? -3.810 -5.983 18.604 1.00 94.75 100 PHE A C 1
ATOM 788 O O . PHE A 1 100 ? -3.753 -7.048 19.219 1.00 94.75 100 PHE A O 1
ATOM 795 N N . VAL A 1 101 ? -4.601 -4.975 18.963 1.00 96.62 101 VAL A N 1
ATOM 796 C CA . VAL A 1 101 ? -5.607 -5.060 20.024 1.00 96.62 101 VAL A CA 1
ATOM 797 C C . VAL A 1 101 ? -6.977 -5.144 19.362 1.00 96.62 101 VAL A C 1
ATOM 799 O O . VAL A 1 101 ? -7.266 -4.380 18.442 1.00 96.62 101 VAL A O 1
ATOM 802 N N . SER A 1 102 ? -7.820 -6.072 19.818 1.00 96.44 102 SER A N 1
ATOM 803 C CA . SER A 1 102 ? -9.203 -6.173 19.345 1.00 96.44 102 SER A CA 1
ATOM 804 C C . SER A 1 102 ? -10.005 -4.981 19.862 1.00 96.44 102 SER A C 1
ATOM 806 O O . SER A 1 102 ? -10.371 -4.941 21.036 1.00 96.44 102 SER A O 1
ATOM 808 N N . MET A 1 103 ? -10.236 -3.995 18.994 1.00 97.06 103 MET A N 1
ATOM 809 C CA . MET A 1 103 ? -10.832 -2.718 19.391 1.00 97.06 103 MET A CA 1
ATOM 810 C C . MET A 1 103 ? -12.347 -2.767 19.561 1.00 97.06 103 MET A C 1
ATOM 812 O O . MET A 1 103 ? -12.856 -2.014 20.380 1.00 97.06 103 MET A O 1
ATOM 816 N N . GLU A 1 104 ? -13.057 -3.650 18.855 1.00 96.81 104 GLU A N 1
ATOM 817 C CA . GLU A 1 104 ? -14.527 -3.755 18.903 1.00 96.81 104 GLU A CA 1
ATOM 818 C C . GLU A 1 104 ? -15.109 -3.758 20.334 1.00 96.81 104 GLU A C 1
ATOM 820 O O . GLU A 1 104 ? -15.872 -2.846 20.652 1.00 96.81 104 GLU A O 1
ATOM 825 N N . PRO A 1 105 ? -14.703 -4.661 21.255 1.00 96.88 105 PRO A N 1
ATOM 826 C CA . PRO A 1 105 ? -15.266 -4.689 22.610 1.00 96.88 105 PRO A CA 1
ATOM 827 C C . PRO A 1 105 ? -14.861 -3.488 23.479 1.00 96.88 105 PRO A C 1
ATOM 829 O O . PRO A 1 105 ? -15.501 -3.212 24.494 1.00 96.88 105 PRO A O 1
ATOM 832 N N . LEU A 1 106 ? -13.770 -2.796 23.140 1.00 96.81 106 LEU A N 1
ATOM 833 C CA . LEU A 1 106 ? -13.332 -1.596 23.857 1.00 96.81 106 LEU A CA 1
ATOM 834 C C . LEU A 1 106 ? -14.101 -0.365 23.369 1.00 96.81 106 LEU A C 1
ATOM 836 O O . LEU A 1 106 ? -14.545 0.443 24.182 1.00 96.81 106 LEU A O 1
ATOM 840 N N . ALA A 1 107 ? -14.283 -0.256 22.053 1.00 95.62 107 ALA A N 1
ATOM 841 C CA . ALA A 1 107 ? -15.047 0.803 21.416 1.00 95.62 107 ALA A CA 1
ATOM 842 C C . ALA A 1 107 ? -16.514 0.761 21.854 1.00 95.62 107 ALA A C 1
ATOM 844 O O . ALA A 1 107 ? -17.055 1.796 22.222 1.00 95.62 107 ALA A O 1
ATOM 845 N N . GLU A 1 108 ? -17.128 -0.425 21.912 1.00 9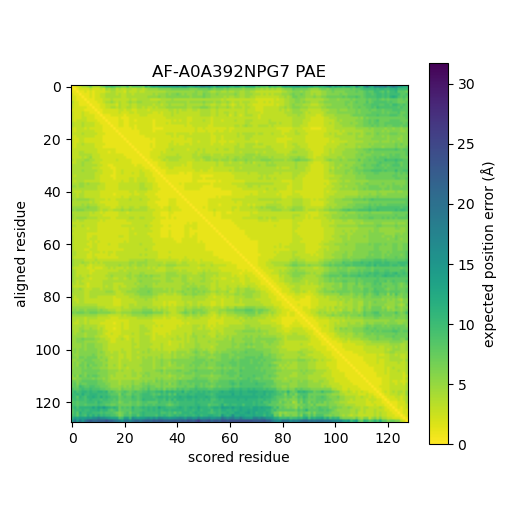5.94 108 GLU A N 1
ATOM 846 C CA . GLU A 1 108 ? -18.519 -0.584 22.355 1.00 95.94 108 GLU A CA 1
ATOM 847 C C . GLU A 1 108 ? -18.753 -0.011 23.762 1.00 95.94 108 GLU A C 1
ATOM 849 O O . GLU A 1 108 ? -19.7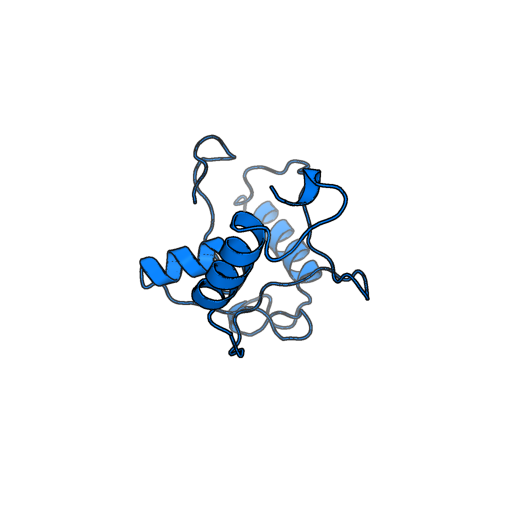06 0.731 23.985 1.00 95.94 108 GLU A O 1
ATOM 854 N N . LYS A 1 109 ? -17.846 -0.280 24.709 1.00 94.44 109 LYS A N 1
ATOM 855 C CA . LYS A 1 109 ? -17.942 0.267 26.072 1.00 94.44 109 LYS A CA 1
ATOM 856 C C . LYS A 1 109 ? -17.837 1.791 26.096 1.00 94.44 109 LYS A C 1
ATOM 858 O O . LYS A 1 109 ? -18.561 2.436 26.849 1.00 94.44 109 LYS A O 1
ATOM 863 N N . ALA A 1 110 ? -16.938 2.359 25.293 1.00 92.81 110 ALA A N 1
ATOM 864 C CA . ALA A 1 110 ? -16.769 3.807 25.205 1.00 92.81 110 ALA A CA 1
ATOM 865 C C . ALA A 1 110 ? -18.003 4.483 24.589 1.00 92.81 110 ALA A C 1
ATOM 867 O O . ALA A 1 110 ? -18.463 5.494 25.112 1.00 92.81 110 ALA A O 1
ATOM 868 N N . LEU A 1 111 ? -18.568 3.891 23.531 1.00 92.75 111 LEU A N 1
ATOM 869 C CA . LEU A 1 111 ? -19.798 4.370 22.899 1.00 92.75 111 LEU A CA 1
ATOM 870 C C . LEU A 1 111 ? -20.969 4.357 23.887 1.00 92.75 111 LEU A C 1
ATOM 872 O O . LEU A 1 111 ? -21.634 5.373 24.053 1.00 92.75 111 LEU A O 1
ATOM 876 N N . GLN A 1 112 ? -21.156 3.259 24.626 1.00 94.81 112 GLN A N 1
ATOM 877 C CA . GLN A 1 112 ? -22.216 3.166 25.634 1.00 94.81 112 GLN A CA 1
ATOM 878 C C . GLN A 1 112 ? -22.087 4.220 26.743 1.00 94.81 112 GLN A C 1
ATOM 880 O O . GLN A 1 112 ? -23.103 4.712 27.225 1.00 94.81 112 GLN A O 1
ATOM 885 N N . ALA A 1 113 ? -20.867 4.570 27.164 1.00 93.94 113 ALA A N 1
ATOM 886 C CA . ALA A 1 113 ? -20.657 5.603 28.180 1.00 93.94 113 ALA A CA 1
ATOM 887 C C . ALA A 1 113 ? -21.089 6.996 27.687 1.00 93.94 113 ALA A C 1
ATOM 889 O O . ALA A 1 113 ? -21.656 7.770 28.458 1.00 93.94 113 ALA A O 1
ATOM 890 N N . VAL A 1 114 ? -20.864 7.299 26.404 1.00 92.88 114 VAL A N 1
ATOM 891 C CA . VAL A 1 114 ? -21.347 8.538 25.772 1.00 92.88 114 VAL A CA 1
ATOM 892 C C . VAL A 1 114 ? -22.8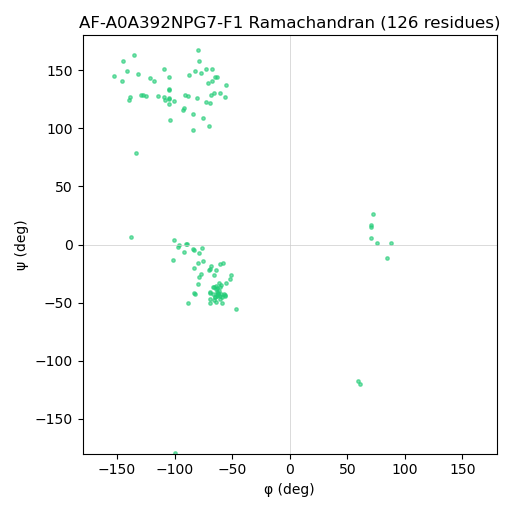70 8.505 25.638 1.00 92.88 114 VAL A C 1
ATOM 894 O O . VAL A 1 114 ? -23.541 9.415 26.111 1.00 92.88 114 VAL A O 1
ATOM 897 N N . GLU A 1 115 ? -23.437 7.425 25.093 1.00 91.25 115 GLU A N 1
ATOM 898 C CA . GLU A 1 115 ? -24.890 7.281 24.894 1.00 91.25 115 GLU A CA 1
ATOM 899 C C . GLU A 1 115 ? -25.693 7.368 26.201 1.00 91.25 115 GLU A C 1
ATOM 901 O O . GLU A 1 115 ? -26.804 7.897 26.220 1.00 91.25 115 GLU A O 1
ATOM 906 N N . LYS A 1 116 ? -25.139 6.855 27.305 1.00 94.25 116 LYS A N 1
ATOM 907 C CA . LYS A 1 116 ? -25.764 6.907 28.637 1.00 94.25 116 LYS A CA 1
ATOM 908 C C . LYS A 1 116 ? -25.523 8.226 29.377 1.00 94.25 116 LYS A C 1
ATOM 910 O O . LYS A 1 116 ? -26.061 8.398 30.470 1.00 94.25 116 LYS A O 1
ATOM 915 N N . GLY A 1 117 ? -24.719 9.137 28.825 1.00 91.38 117 GLY A N 1
ATOM 916 C CA . GLY A 1 117 ? -24.344 10.393 29.477 1.00 91.38 117 GLY A CA 1
ATOM 917 C C . GLY A 1 117 ? -23.399 10.219 30.673 1.00 91.38 117 GLY A C 1
ATOM 918 O O . GLY A 1 117 ? 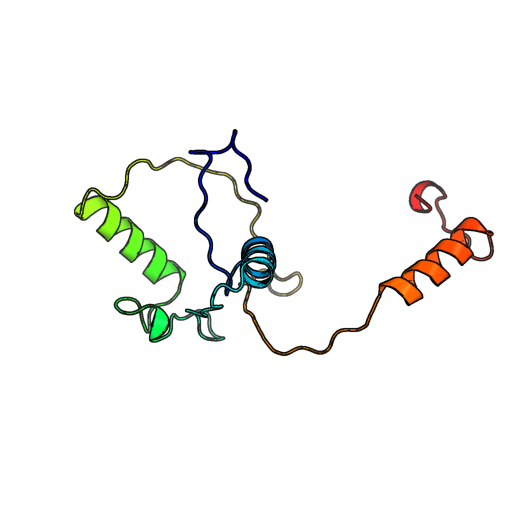-23.258 11.134 31.481 1.00 91.38 117 GLY A O 1
ATOM 919 N N . GLU A 1 118 ? -22.743 9.061 30.800 1.00 94.50 118 GLU A N 1
ATOM 920 C CA . GLU A 1 118 ? -21.689 8.821 31.798 1.00 94.50 118 GLU A CA 1
ATOM 921 C C . GLU A 1 118 ? -20.408 9.612 31.458 1.00 94.50 118 GLU A C 1
ATOM 923 O O . GLU A 1 118 ? -19.589 9.890 32.336 1.00 94.50 118 GLU A O 1
ATOM 928 N N . LEU A 1 119 ? -20.253 10.000 30.186 1.00 89.94 119 LEU A N 1
ATOM 929 C CA . LEU A 1 119 ? -19.202 10.868 29.663 1.00 89.94 119 LEU A CA 1
ATOM 930 C C . LEU A 1 119 ? -19.833 12.022 28.871 1.00 89.94 119 LEU A C 1
ATOM 932 O O . LEU A 1 119 ? -20.611 11.781 27.957 1.00 89.94 119 LEU A O 1
ATOM 936 N N . THR A 1 120 ? -19.457 13.266 29.176 1.00 89.19 120 THR A N 1
ATOM 937 C CA . THR A 1 120 ? -19.908 14.460 28.437 1.00 89.19 120 THR A CA 1
ATOM 938 C C . THR A 1 120 ? -18.794 14.983 27.536 1.00 89.19 120 THR A C 1
ATOM 940 O O . THR A 1 120 ? -17.702 15.287 28.028 1.00 89.19 120 THR A O 1
ATOM 943 N N . ILE A 1 121 ? -19.058 15.136 26.233 1.00 92.06 121 ILE A N 1
ATOM 944 C CA . ILE A 1 121 ? -18.085 15.683 25.277 1.00 92.06 121 ILE A CA 1
ATOM 945 C C . ILE A 1 121 ? -18.481 17.115 24.917 1.00 92.06 121 ILE A C 1
ATOM 947 O O . ILE A 1 121 ? -19.594 17.390 24.479 1.00 92.06 121 ILE A O 1
ATOM 951 N N . ILE A 1 122 ? -17.545 18.056 25.073 1.00 93.19 122 ILE A N 1
ATOM 952 C CA . ILE A 1 122 ? -17.785 19.472 24.778 1.00 93.19 122 ILE A CA 1
ATOM 953 C C . ILE A 1 122 ? -16.907 19.916 23.602 1.00 93.19 122 ILE A C 1
ATOM 955 O O . ILE A 1 122 ? -15.682 19.786 23.683 1.00 93.19 122 ILE A O 1
ATOM 959 N N . PRO A 1 123 ? -17.484 20.533 22.551 1.00 92.75 123 PRO A N 1
ATOM 960 C CA . PRO A 1 123 ? -18.919 20.748 22.298 1.00 92.75 123 PRO A CA 1
ATOM 961 C C . PRO A 1 123 ? -19.700 19.480 21.897 1.00 92.75 123 PRO A C 1
ATOM 963 O O . PRO A 1 123 ? -19.159 18.630 21.195 1.00 92.75 123 PRO A O 1
ATOM 966 N N . GLU A 1 124 ? -20.998 19.443 22.224 1.00 89.25 124 GLU A N 1
ATOM 967 C CA . GLU A 1 124 ? -21.934 18.308 22.025 1.00 89.25 124 GLU A CA 1
ATOM 968 C C . GLU A 1 124 ? -21.953 17.747 20.591 1.00 89.25 124 GLU A C 1
ATOM 970 O O . GLU A 1 124 ? -22.130 16.556 20.367 1.00 89.25 124 GLU A O 1
ATOM 975 N N . ARG A 1 125 ? -21.683 18.582 19.579 1.00 90.94 125 ARG A N 1
ATOM 976 C CA . ARG A 1 125 ? -21.595 18.135 18.175 1.00 90.94 125 ARG A CA 1
ATOM 977 C C . ARG A 1 125 ? -20.544 17.043 17.922 1.00 90.94 125 ARG A C 1
ATOM 979 O O . ARG A 1 125 ? -20.555 16.468 16.842 1.00 90.94 125 ARG A O 1
ATOM 986 N N . PHE A 1 126 ? -19.610 16.834 18.851 1.00 89.81 126 PHE A N 1
ATOM 987 C CA . PHE A 1 126 ? -18.581 15.796 18.775 1.00 89.81 126 PHE A CA 1
ATOM 988 C C . PHE A 1 126 ? -19.010 14.450 19.380 1.00 89.81 126 PHE A C 1
ATOM 990 O O . PHE A 1 126 ? -18.219 13.515 19.356 1.00 89.81 126 PHE A O 1
ATOM 997 N N . GLU A 1 127 ? -20.234 14.328 19.902 1.00 83.31 127 GLU A N 1
ATOM 998 C CA . GLU A 1 127 ? -20.799 13.050 20.371 1.00 83.31 127 GLU A CA 1
ATOM 999 C C . GLU A 1 127 ? -21.312 12.156 19.224 1.00 83.31 127 GLU A C 1
ATOM 1001 O O . GLU A 1 127 ? -21.673 11.006 19.461 1.00 83.31 127 GLU A O 1
ATOM 1006 N N . LYS A 1 128 ? -21.341 12.673 17.986 1.00 65.25 128 LYS A N 1
ATOM 1007 C CA . LYS A 1 128 ? -21.816 11.982 16.776 1.00 65.25 128 LYS A CA 1
ATOM 1008 C C . LYS A 1 128 ? -20.693 11.619 15.814 1.00 65.25 128 LYS A C 1
ATOM 1010 O O . LYS A 1 128 ? -19.757 12.437 15.661 1.00 65.25 128 LYS A O 1
#

Nearest PDB structures (foldseek):
  8c9f-assembly1_A  TM=8.938E-01  e=3.415E-04  Priestia megaterium
  8c9d-assembly1_A  TM=8.640E-01  e=3.904E-04  Priestia megaterium
  8c8v-assembly1_A  TM=8.588E-01  e=1.300E-03  Priestia megaterium NBRC 15308 = ATCC 14581
  8c8w-assembly1_A  TM=8.574E-01  e=1.300E-03  Priestia megaterium
  8c8u-assembly1_A  TM=7.534E-01  e=1.216E-03  Priestia megaterium

InterPro domains:
  IPR002303 Valine-tRNA ligase [PTHR11946] (2-128)
  IPR0090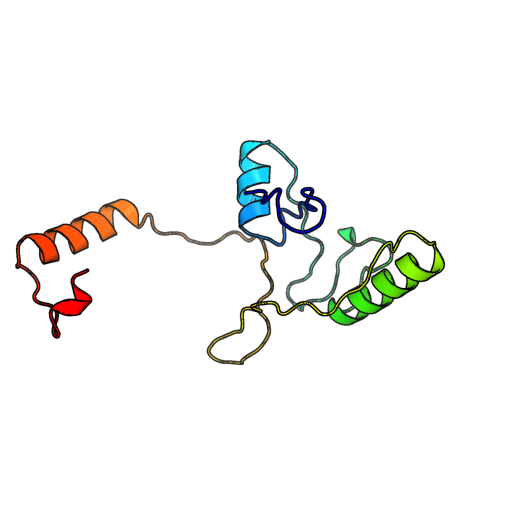08 Valyl/Leucyl/Isoleucyl-tRNA synthetase, editing domain [G3DSA:3.90.740.10] (1-86)
  IPR009008 Valyl/Leucyl/Isoleucyl-tRNA synthetase, editing domain [SSF50677] (1-82)

Organism: NCBI:txid97028

Solvent-accessible surface area (backbone atoms only — not comparable to full-atom values): 8196 Å² total; per-residue (Å²): 130,84,57,62,87,50,90,84,41,72,80,91,79,50,35,22,55,37,73,60,33,29,55,51,26,64,76,71,71,49,84,73,61,68,42,63,44,98,86,49,28,23,31,74,76,44,52,95,42,40,74,32,44,55,70,58,38,50,54,52,54,51,50,51,29,53,77,70,64,69,56,88,80,85,75,94,76,94,74,91,78,57,52,39,91,87,81,60,47,75,65,76,59,68,81,70,95,74,92,80,76,83,52,67,76,57,50,53,55,55,50,51,32,44,76,70,60,77,44,85,56,87,65,64,82,69,75,109

Secondary structure (DSSP, 8-state):
---SSSTTS-----TTT-HHHHHHHHHHT------B-TTSBB-GGGGGGTTSBHHHHHHHHHHHHHHTT-------------B-TTT-PBPPP----------HHHHHHHHHHHHTTSS--SSGGG--

Mean predicted aligned error: 4.46 Å

Radius of gyration: 20.84 Å; Cα contacts (8 Å, |Δi|>4): 104; chains: 1; bounding box: 44×38×58 Å